Protein AF-A0A4P2TF14-F1 (afdb_monomer_lite)

Secondary structure (DSSP, 8-state):
--SHHHHHHHHHGGG----HHHHHHHHHTS-GGGTSS----GGGTTTTTTTSPP-

Foldseek 3Di:
DPDVVVVVVVVCVVVDDDDPVNVVVVVVVDDVVVVPDDPPPVVCVPVPPVPDDDD

Organism: NCBI:txid193079

Radius of gyration: 17.6 Å; chains: 1; bounding box: 40×29×33 Å

Sequence (55 aa):
TTKIKNLDANIDSFKVKLTDDDLKEISSEIREEDVAGARQNTSFGPTNWNYAPRK

InterPro domains:
  IPR036812 NAD(P)-dependent oxidoreductase domain superfamily [G3DSA:3.20.20.100] (1-55)

Structure (mmCIF, N/CA/C/O backbone):
data_AF-A0A4P2TF14-F1
#
_entry.id   AF-A0A4P2TF14-F1
#
loop_
_atom_site.group_PDB
_atom_site.id
_atom_site.type_symbol
_atom_site.label_atom_id
_atom_site.label_alt_id
_atom_site.label_comp_id
_atom_site.label_asym_id
_atom_site.label_entity_id
_atom_site.label_seq_id
_atom_site.pdbx_PDB_ins_code
_atom_site.Cartn_x
_atom_site.Cartn_y
_atom_site.Cartn_z
_atom_site.occupancy
_atom_site.B_iso_or_equiv
_atom_site.auth_seq_id
_atom_site.auth_comp_id
_atom_site.auth_asym_id
_atom_site.auth_atom_id
_atom_site.pdbx_PDB_model_num
ATOM 1 N N . THR A 1 1 ? 3.085 -4.135 -14.961 1.00 64.75 1 THR A N 1
ATOM 2 C CA . THR A 1 1 ? 2.852 -5.580 -14.749 1.00 64.75 1 THR A CA 1
ATOM 3 C C . THR A 1 1 ? 2.816 -6.272 -16.101 1.00 64.75 1 THR A C 1
ATOM 5 O O . THR A 1 1 ? 2.213 -5.718 -17.005 1.00 64.75 1 THR A O 1
ATOM 8 N N . THR A 1 2 ? 3.494 -7.409 -16.283 1.00 78.31 2 THR A N 1
ATOM 9 C CA . THR A 1 2 ? 3.526 -8.150 -17.568 1.00 78.31 2 THR A CA 1
ATOM 10 C C . THR A 1 2 ? 2.805 -9.500 -17.505 1.00 78.31 2 THR A C 1
ATOM 12 O O . THR A 1 2 ? 2.739 -10.211 -18.501 1.00 78.31 2 THR A O 1
ATOM 15 N N . LYS A 1 3 ? 2.269 -9.873 -16.334 1.00 94.94 3 LYS A N 1
ATOM 16 C CA . LYS A 1 3 ? 1.579 -11.148 -16.090 1.00 94.94 3 LYS A CA 1
ATOM 17 C C . LYS A 1 3 ? 0.116 -10.866 -15.754 1.00 94.94 3 LYS A C 1
ATOM 19 O O . LYS A 1 3 ? -0.137 -10.062 -14.862 1.00 94.94 3 LYS A O 1
ATOM 24 N N . ILE A 1 4 ? -0.817 -11.560 -16.409 1.00 86.88 4 ILE A N 1
ATOM 25 C CA . ILE A 1 4 ? -2.272 -11.366 -16.227 1.00 86.88 4 ILE A CA 1
ATOM 26 C C . ILE A 1 4 ? -2.675 -11.523 -14.754 1.00 86.88 4 ILE A C 1
ATOM 28 O O . ILE A 1 4 ? -3.254 -10.612 -14.187 1.00 86.88 4 ILE A O 1
ATOM 32 N N . LYS A 1 5 ? -2.200 -12.571 -14.071 1.00 89.00 5 LYS A N 1
ATOM 33 C CA . LYS A 1 5 ? -2.447 -12.771 -12.630 1.00 89.00 5 LYS A CA 1
ATOM 34 C C . LYS A 1 5 ? -2.029 -11.596 -11.729 1.00 89.00 5 LYS A C 1
ATOM 36 O O . LYS A 1 5 ? -2.627 -11.368 -10.687 1.00 89.00 5 LYS A O 1
ATOM 41 N N . ASN A 1 6 ? -0.988 -10.855 -12.118 1.00 89.38 6 ASN A N 1
ATOM 42 C CA . ASN A 1 6 ? -0.533 -9.681 -11.375 1.00 89.38 6 ASN A CA 1
ATOM 43 C C . ASN A 1 6 ? -1.399 -8.455 -11.708 1.00 89.38 6 ASN A C 1
ATOM 45 O O . ASN A 1 6 ? -1.472 -7.530 -10.910 1.00 89.38 6 ASN A O 1
ATOM 49 N N . LEU A 1 7 ? 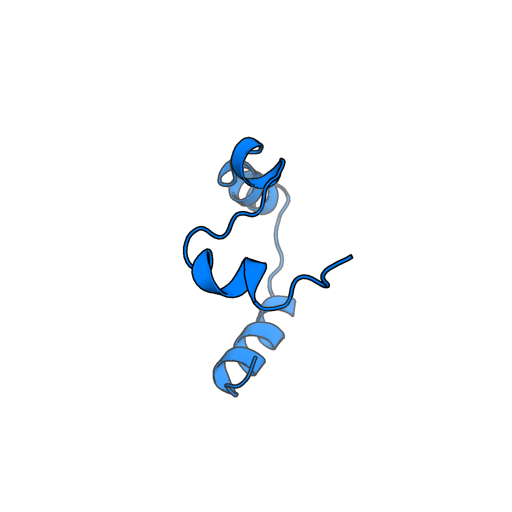-2.002 -8.410 -12.899 1.00 89.88 7 LEU A N 1
ATOM 50 C CA . LEU A 1 7 ? -2.992 -7.394 -13.243 1.00 89.88 7 LEU A CA 1
ATOM 51 C C . LEU A 1 7 ? -4.279 -7.616 -12.441 1.00 89.88 7 LEU A C 1
ATOM 53 O O . LEU A 1 7 ? -4.745 -6.671 -11.817 1.00 89.88 7 LEU A O 1
ATOM 57 N N . ASP A 1 8 ? -4.778 -8.850 -12.381 1.00 90.94 8 ASP A N 1
ATOM 58 C CA . ASP A 1 8 ? -5.984 -9.192 -11.615 1.00 90.94 8 ASP A CA 1
ATOM 59 C C . ASP A 1 8 ? -5.804 -8.880 -10.122 1.00 90.94 8 ASP A C 1
ATOM 61 O O . ASP A 1 8 ? -6.625 -8.186 -9.531 1.00 90.94 8 ASP A O 1
ATOM 65 N N . ALA A 1 9 ? -4.665 -9.268 -9.537 1.00 91.69 9 ALA A N 1
ATOM 66 C CA . ALA A 1 9 ? -4.347 -8.950 -8.143 1.00 91.69 9 ALA A CA 1
ATOM 67 C C . ALA A 1 9 ? -4.275 -7.433 -7.868 1.00 91.69 9 ALA A C 1
ATOM 69 O O . ALA A 1 9 ? -4.715 -6.970 -6.817 1.00 91.69 9 ALA A O 1
ATOM 70 N N . ASN A 1 10 ? -3.756 -6.643 -8.817 1.00 89.56 10 ASN A N 1
ATOM 71 C CA . ASN A 1 10 ? -3.741 -5.183 -8.703 1.00 89.56 10 ASN A CA 1
ATOM 72 C C . ASN A 1 10 ? -5.141 -4.568 -8.855 1.00 89.56 10 ASN A C 1
ATOM 74 O O . ASN A 1 10 ? -5.382 -3.491 -8.325 1.00 89.56 10 ASN A O 1
ATOM 78 N N . ILE A 1 11 ? -6.047 -5.204 -9.601 1.00 91.81 11 ILE A N 1
ATOM 79 C CA . ILE A 1 11 ? -7.443 -4.760 -9.719 1.00 91.81 11 ILE A CA 1
ATOM 80 C C . ILE A 1 11 ? -8.207 -5.091 -8.432 1.00 91.81 11 ILE A C 1
ATOM 82 O O . ILE A 1 11 ? -8.987 -4.276 -7.941 1.00 91.81 11 ILE A O 1
ATOM 86 N N . ASP A 1 12 ? -7.964 -6.261 -7.851 1.00 91.19 12 ASP A N 1
ATOM 87 C CA . ASP A 1 12 ? -8.615 -6.673 -6.610 1.00 91.19 12 ASP A CA 1
ATOM 88 C C . ASP A 1 12 ? -8.158 -5.862 -5.389 1.00 91.19 12 ASP A C 1
ATOM 90 O O . ASP A 1 12 ? -8.933 -5.720 -4.441 1.00 91.19 12 ASP A O 1
ATOM 94 N N . SER A 1 13 ? -6.971 -5.244 -5.417 1.00 88.31 13 SER A N 1
ATOM 95 C CA . SER A 1 13 ? -6.509 -4.379 -4.321 1.00 88.31 13 SER A CA 1
ATOM 96 C C . SER A 1 13 ? -7.398 -3.147 -4.105 1.00 88.31 13 SER A C 1
ATOM 98 O O . SER A 1 13 ? -7.513 -2.675 -2.977 1.00 88.31 13 SER A O 1
ATOM 100 N N . PHE A 1 14 ? -8.119 -2.678 -5.131 1.00 88.31 14 PHE A N 1
ATOM 101 C CA . PHE A 1 14 ? -9.088 -1.581 -4.998 1.00 88.31 14 PHE A CA 1
ATOM 102 C C . PHE A 1 14 ? -10.301 -1.935 -4.127 1.00 88.31 14 PHE A C 1
ATOM 104 O O . PHE A 1 14 ? -11.034 -1.043 -3.700 1.00 88.31 14 PHE A O 1
ATOM 111 N N . LYS A 1 15 ? -10.547 -3.225 -3.871 1.00 90.88 15 LYS A N 1
ATOM 112 C CA . LYS A 1 15 ? -11.651 -3.688 -3.018 1.00 90.88 15 LYS A CA 1
ATOM 113 C C . LYS A 1 15 ? -11.278 -3.700 -1.535 1.00 90.88 15 LYS A C 1
ATOM 115 O O . LYS A 1 15 ? -12.167 -3.831 -0.693 1.00 90.88 15 LYS A O 1
ATOM 120 N N . VAL A 1 16 ? -9.990 -3.583 -1.212 1.00 89.06 16 VAL A N 1
ATOM 121 C CA . VAL A 1 16 ? -9.499 -3.571 0.167 1.00 89.06 16 VAL A CA 1
ATOM 122 C C . VAL A 1 16 ? -9.877 -2.244 0.819 1.00 89.06 16 VAL A C 1
ATOM 124 O O . VAL A 1 16 ? -9.611 -1.173 0.278 1.00 89.06 16 VAL A O 1
ATOM 127 N N . LYS A 1 17 ? -10.502 -2.315 1.996 1.00 90.06 17 LYS A N 1
ATOM 128 C CA . LYS A 1 17 ? -10.758 -1.154 2.850 1.00 90.06 17 LYS A CA 1
ATOM 129 C C . LYS A 1 17 ? -9.801 -1.220 4.025 1.00 90.06 17 LYS A C 1
ATOM 131 O O . LYS A 1 17 ? -9.854 -2.184 4.779 1.00 90.06 17 LYS A O 1
ATOM 136 N N . LEU A 1 18 ? -8.948 -0.213 4.142 1.00 89.25 18 LEU A N 1
ATOM 137 C CA . LEU A 1 18 ? -8.040 -0.058 5.270 1.00 89.25 18 LEU A CA 1
ATOM 138 C C . LEU A 1 18 ? -8.696 0.854 6.301 1.00 89.25 18 LEU A C 1
ATOM 140 O O . LEU A 1 18 ? -9.270 1.887 5.944 1.00 89.25 18 LEU A O 1
ATOM 144 N N . THR A 1 19 ? -8.641 0.442 7.557 1.00 92.25 19 THR A N 1
ATOM 145 C CA . THR A 1 19 ? -9.029 1.264 8.702 1.00 92.25 19 THR A CA 1
ATOM 146 C C . THR A 1 19 ? -7.855 2.133 9.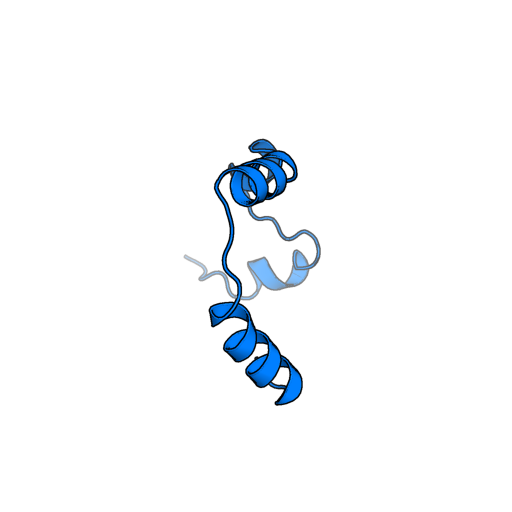153 1.00 92.25 19 THR A C 1
ATOM 148 O O . THR A 1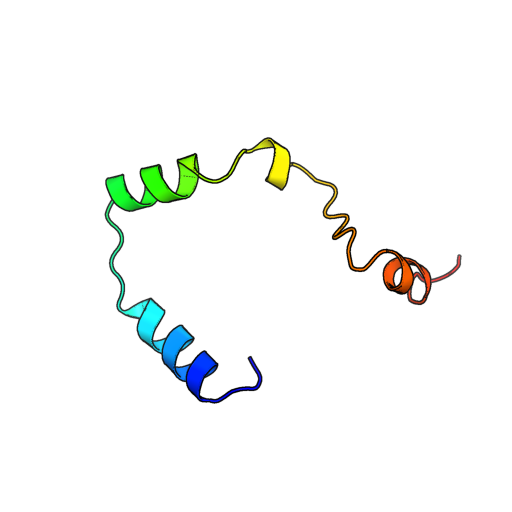 19 ? -6.714 1.928 8.733 1.00 92.25 19 THR A O 1
ATOM 151 N N . ASP A 1 20 ? -8.117 3.109 10.021 1.00 89.25 20 ASP A N 1
ATOM 152 C CA . ASP A 1 20 ? -7.067 3.991 10.545 1.00 89.25 20 ASP A CA 1
ATOM 153 C C . ASP A 1 20 ? -5.994 3.226 11.335 1.00 89.25 20 ASP A C 1
ATOM 155 O O . ASP A 1 20 ? -4.836 3.641 11.362 1.00 89.25 20 ASP A O 1
ATOM 159 N N . ASP A 1 21 ? -6.361 2.104 11.957 1.00 88.94 21 ASP A N 1
ATOM 160 C CA . ASP A 1 21 ? -5.422 1.259 12.693 1.00 88.94 21 ASP A CA 1
ATOM 161 C C . ASP A 1 21 ? -4.567 0.409 11.739 1.00 88.94 21 ASP A C 1
ATOM 163 O O . ASP A 1 21 ? -3.351 0.351 11.925 1.00 88.94 21 ASP A O 1
ATOM 167 N N . ASP A 1 22 ? -5.147 -0.117 10.651 1.00 88.38 22 ASP A N 1
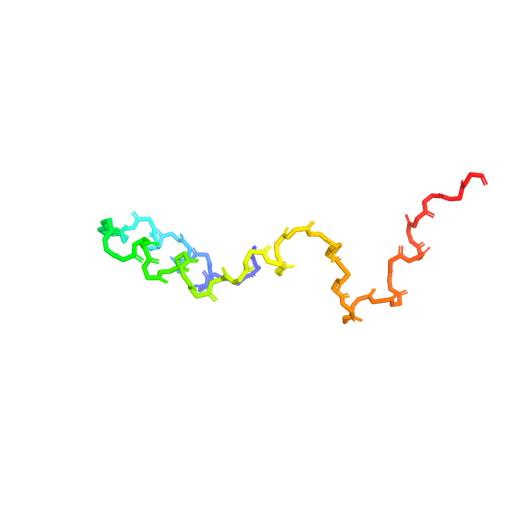ATOM 168 C CA . ASP A 1 22 ? -4.386 -0.819 9.601 1.00 88.38 22 ASP A CA 1
ATOM 169 C C . ASP A 1 22 ? -3.350 0.113 8.949 1.00 88.38 22 ASP A C 1
ATOM 171 O O . ASP A 1 22 ? -2.213 -0.274 8.678 1.00 88.38 22 ASP A O 1
ATOM 175 N N . LEU A 1 23 ? -3.724 1.375 8.706 1.00 86.94 23 LEU A N 1
ATOM 176 C CA . LEU A 1 23 ? -2.817 2.376 8.140 1.00 86.94 23 LEU A CA 1
ATOM 177 C C . LEU A 1 23 ? -1.666 2.712 9.094 1.00 86.94 23 LEU A C 1
ATOM 179 O O . LEU A 1 23 ? -0.531 2.864 8.638 1.00 86.94 23 LEU A O 1
ATOM 183 N N . LYS A 1 24 ? -1.937 2.807 10.402 1.00 87.19 24 LYS A N 1
ATOM 184 C CA . LYS A 1 24 ? -0.898 3.034 11.417 1.00 87.19 24 LYS A CA 1
ATOM 185 C C . LYS A 1 24 ? 0.075 1.867 11.481 1.00 87.19 24 LYS A C 1
ATOM 187 O O . LYS A 1 24 ? 1.278 2.116 11.447 1.00 87.19 24 LYS A O 1
ATOM 192 N N . GLU A 1 25 ? -0.425 0.635 11.506 1.00 88.31 25 GLU A N 1
ATOM 193 C CA . GLU A 1 25 ? 0.408 -0.571 11.519 1.00 88.31 25 GLU A CA 1
ATOM 194 C C . GLU A 1 25 ? 1.334 -0.606 10.296 1.00 88.31 25 GLU A C 1
ATOM 196 O O . GLU A 1 25 ? 2.557 -0.636 10.448 1.00 88.31 25 GLU A O 1
ATOM 201 N N . ILE A 1 26 ? 0.773 -0.457 9.090 1.00 87.44 26 ILE A N 1
ATOM 202 C CA . ILE A 1 26 ? 1.544 -0.450 7.835 1.00 87.44 26 ILE A CA 1
ATOM 203 C C . ILE A 1 26 ? 2.582 0.680 7.821 1.00 87.44 26 ILE A C 1
ATOM 205 O O . ILE A 1 26 ? 3.703 0.484 7.351 1.00 87.44 26 ILE A O 1
ATOM 209 N N . SER A 1 27 ? 2.225 1.865 8.323 1.00 81.69 27 SER A N 1
ATOM 210 C CA . SER A 1 27 ? 3.144 3.007 8.361 1.00 81.69 27 SER A CA 1
ATOM 211 C C . SER A 1 27 ? 4.285 2.820 9.361 1.00 81.69 27 SER A C 1
ATOM 213 O O . SER A 1 27 ? 5.397 3.260 9.090 1.00 81.6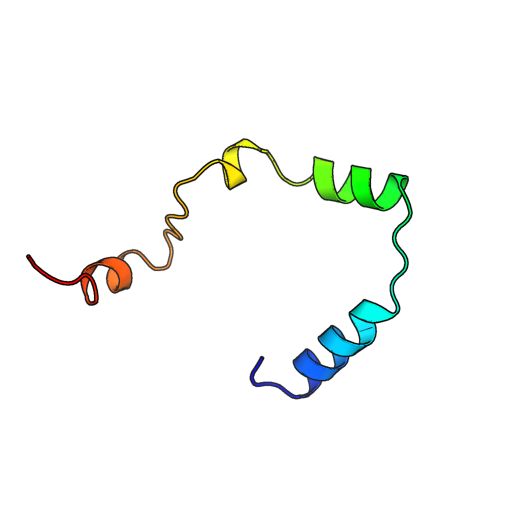9 27 SER A O 1
ATOM 215 N N . SER A 1 28 ? 4.031 2.137 10.481 1.00 82.38 28 SER A N 1
ATOM 216 C CA . SER A 1 28 ? 5.024 1.906 11.534 1.00 82.38 28 SER A CA 1
ATOM 217 C C . SER A 1 28 ? 6.088 0.875 11.154 1.00 82.38 28 SER A C 1
ATOM 219 O O . SER A 1 28 ? 7.194 0.914 11.688 1.00 82.38 28 SER A O 1
ATOM 221 N N . GLU A 1 29 ? 5.775 -0.007 10.202 1.00 83.19 29 GLU A N 1
ATOM 222 C CA . GLU A 1 29 ? 6.696 -1.035 9.708 1.00 83.19 29 GLU A CA 1
ATOM 223 C C . GLU A 1 29 ? 7.776 -0.455 8.774 1.00 83.19 29 GLU A C 1
ATOM 225 O O . GLU A 1 29 ? 8.832 -1.056 8.568 1.00 83.19 29 GLU A O 1
ATOM 230 N N . ILE A 1 30 ? 7.540 0.733 8.206 1.00 77.88 30 ILE A N 1
ATOM 231 C CA . ILE A 1 30 ? 8.490 1.414 7.324 1.00 77.88 30 ILE A CA 1
ATOM 232 C C . ILE A 1 30 ? 9.248 2.460 8.139 1.00 77.88 30 ILE A C 1
ATOM 234 O O . ILE A 1 30 ? 8.705 3.493 8.521 1.00 77.88 30 ILE A O 1
ATOM 238 N N . ARG A 1 31 ? 10.538 2.212 8.362 1.00 68.69 31 ARG A N 1
ATOM 239 C CA . ARG A 1 31 ? 11.433 3.164 9.022 1.00 68.69 31 ARG A CA 1
ATOM 240 C C . ARG A 1 31 ? 11.629 4.401 8.137 1.00 68.69 31 ARG A C 1
ATOM 242 O O . ARG A 1 31 ? 11.957 4.274 6.958 1.00 68.69 31 ARG A O 1
ATOM 249 N N . GLU A 1 32 ? 11.439 5.600 8.685 1.00 65.69 32 GLU A N 1
ATOM 250 C CA . GLU A 1 32 ? 11.512 6.868 7.934 1.00 65.69 32 GLU A CA 1
ATOM 251 C C . GLU A 1 32 ? 12.888 7.079 7.267 1.00 65.69 32 GLU A C 1
ATOM 253 O O . GLU A 1 32 ? 12.989 7.621 6.161 1.00 65.69 32 GLU A O 1
ATOM 258 N N . GLU A 1 33 ? 13.950 6.573 7.893 1.00 64.50 33 GLU A N 1
ATOM 259 C CA . GLU A 1 33 ? 15.324 6.566 7.390 1.00 64.50 33 GLU A CA 1
ATOM 260 C C . GLU A 1 33 ? 15.524 5.745 6.104 1.00 64.50 33 GLU A C 1
ATOM 262 O O . GLU A 1 33 ? 16.411 6.077 5.316 1.00 64.50 33 GLU A O 1
ATOM 267 N N . ASP A 1 34 ? 14.681 4.742 5.835 1.00 60.06 34 ASP A N 1
ATOM 268 C CA . ASP A 1 34 ? 14.723 3.954 4.593 1.00 60.06 34 ASP A CA 1
ATOM 269 C C . ASP A 1 34 ? 14.083 4.714 3.412 1.00 60.06 34 ASP A C 1
ATOM 271 O O . ASP A 1 34 ? 14.264 4.360 2.240 1.00 60.06 34 ASP A O 1
ATOM 275 N N . VAL A 1 35 ? 13.345 5.792 3.704 1.00 63.12 35 VAL A N 1
ATOM 276 C CA . VAL A 1 35 ? 12.579 6.587 2.730 1.00 63.12 35 VAL A CA 1
ATOM 277 C C . VAL A 1 35 ? 13.172 7.981 2.494 1.00 63.12 35 VAL A C 1
ATOM 279 O O . VAL A 1 35 ? 12.895 8.587 1.456 1.00 63.12 35 VAL A O 1
ATOM 282 N N . ALA A 1 36 ? 14.042 8.459 3.392 1.00 64.56 36 ALA A N 1
ATOM 283 C CA . ALA A 1 36 ? 14.675 9.785 3.365 1.00 64.56 36 ALA A CA 1
ATOM 284 C C . ALA A 1 36 ? 15.709 10.015 2.229 1.00 64.56 36 ALA A C 1
ATOM 286 O O . ALA A 1 36 ? 16.253 11.112 2.097 1.00 64.56 36 ALA A O 1
ATOM 287 N N . GLY A 1 37 ? 15.937 9.026 1.353 1.00 64.25 37 GLY A N 1
ATOM 288 C CA . GLY A 1 37 ? 16.882 9.090 0.225 1.00 64.25 37 GLY A CA 1
ATOM 289 C C . GLY A 1 37 ? 18.337 8.835 0.655 1.00 64.25 37 GLY A C 1
ATOM 290 O O . GLY A 1 37 ? 18.731 9.136 1.768 1.00 64.25 37 GLY A O 1
ATOM 291 N N . ALA A 1 38 ? 19.235 8.276 -0.157 1.00 59.06 38 ALA A N 1
ATOM 292 C CA . ALA A 1 38 ? 19.199 7.930 -1.570 1.00 59.06 38 ALA A CA 1
ATOM 293 C C . ALA A 1 38 ? 18.608 6.536 -1.837 1.00 59.06 38 ALA A C 1
ATOM 295 O O . ALA A 1 38 ? 19.003 5.554 -1.217 1.00 59.06 38 ALA A O 1
ATOM 296 N N . ARG A 1 39 ? 17.757 6.420 -2.867 1.00 61.81 39 ARG A N 1
ATOM 297 C CA . ARG A 1 39 ? 17.356 5.126 -3.447 1.00 61.81 39 ARG A CA 1
ATOM 298 C C . ARG A 1 39 ? 18.512 4.526 -4.251 1.00 61.81 39 ARG A C 1
ATOM 300 O O . ARG A 1 39 ? 18.411 4.326 -5.460 1.00 61.81 39 ARG A O 1
ATOM 307 N N . GLN A 1 40 ? 19.640 4.268 -3.603 1.00 57.78 40 GLN A N 1
ATOM 308 C CA . GLN A 1 40 ? 20.632 3.357 -4.150 1.00 57.78 40 GLN A CA 1
ATOM 309 C C . GLN A 1 40 ? 20.038 1.967 -3.965 1.00 57.78 40 GLN A C 1
ATOM 311 O O . GLN A 1 40 ? 20.230 1.314 -2.947 1.00 57.78 40 GLN A O 1
ATOM 316 N N . ASN A 1 41 ? 19.250 1.538 -4.947 1.00 55.47 41 ASN A N 1
ATOM 317 C CA . ASN A 1 41 ? 18.905 0.138 -5.097 1.00 55.47 41 ASN A CA 1
ATOM 318 C C . ASN A 1 41 ? 20.242 -0.564 -5.382 1.00 55.47 41 ASN A C 1
ATOM 320 O O . ASN A 1 41 ? 20.689 -0.609 -6.527 1.00 55.47 41 ASN A O 1
ATOM 324 N N . THR A 1 42 ? 20.962 -0.972 -4.334 1.00 55.22 42 THR A N 1
ATOM 325 C CA . THR A 1 42 ? 22.359 -1.441 -4.410 1.00 55.22 42 THR A CA 1
ATOM 326 C C . THR A 1 42 ? 22.501 -2.652 -5.335 1.00 55.22 42 THR A C 1
ATOM 328 O O . THR A 1 42 ? 23.566 -2.879 -5.903 1.00 55.22 42 THR A O 1
ATOM 331 N N . SER A 1 43 ? 21.396 -3.361 -5.585 1.00 57.34 43 SER A N 1
ATOM 332 C CA . SER A 1 43 ? 21.277 -4.444 -6.565 1.00 57.34 43 SER A CA 1
ATOM 333 C C . SER A 1 43 ? 21.431 -3.994 -8.034 1.00 57.34 43 SER A C 1
ATOM 335 O O . SER A 1 43 ? 21.846 -4.792 -8.870 1.00 57.34 43 SER A O 1
ATOM 337 N N . PHE A 1 44 ? 21.184 -2.717 -8.357 1.00 55.16 44 PHE A N 1
ATOM 338 C CA . PHE A 1 44 ? 21.313 -2.128 -9.704 1.00 55.16 44 PHE A CA 1
ATOM 339 C C . PHE A 1 44 ? 22.538 -1.208 -9.865 1.00 55.16 44 PHE A C 1
ATOM 341 O O . PHE A 1 44 ? 22.636 -0.459 -10.841 1.00 55.16 44 PHE A O 1
ATOM 348 N N . GLY A 1 45 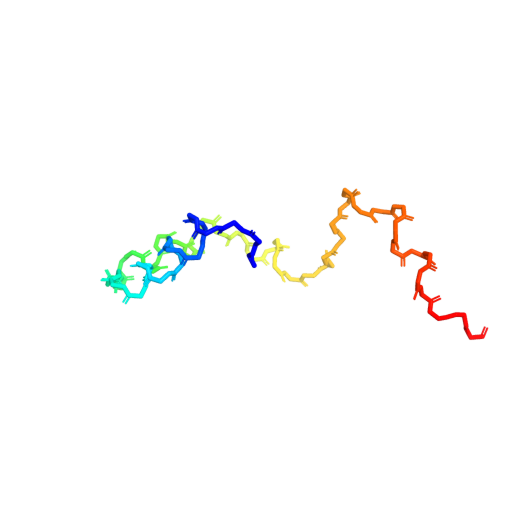? 23.504 -1.273 -8.942 1.00 56.16 45 GLY A N 1
ATOM 349 C CA . GLY A 1 45 ? 24.754 -0.502 -9.009 1.00 56.16 45 GLY A CA 1
ATOM 350 C C . GLY A 1 45 ? 25.445 -0.494 -10.391 1.00 56.16 45 GLY A C 1
ATOM 351 O O . GLY A 1 45 ? 25.867 0.576 -10.834 1.00 56.16 45 GLY A O 1
ATOM 352 N N . PRO A 1 46 ? 25.502 -1.619 -11.137 1.00 59.12 46 PRO A N 1
ATOM 353 C CA . PRO A 1 46 ? 26.150 -1.660 -12.452 1.00 59.12 46 PRO A CA 1
ATOM 354 C C . PRO A 1 46 ? 25.372 -0.986 -13.598 1.00 59.12 46 PRO A C 1
ATOM 356 O O . PRO A 1 46 ? 25.961 -0.684 -14.631 1.00 59.12 46 PRO A O 1
ATOM 359 N N . THR A 1 47 ? 24.062 -0.752 -13.476 1.00 57.34 47 THR A N 1
ATOM 360 C CA . THR A 1 47 ? 23.242 -0.157 -14.557 1.00 57.34 47 THR A CA 1
ATOM 361 C C . THR A 1 47 ? 23.033 1.345 -14.407 1.00 57.34 47 THR A C 1
ATOM 363 O O . THR A 1 47 ? 22.671 2.006 -15.378 1.00 57.34 47 THR A O 1
ATOM 366 N N . ASN A 1 48 ? 23.305 1.900 -13.225 1.00 54.81 48 ASN A N 1
ATOM 367 C CA . ASN A 1 48 ? 23.038 3.309 -12.928 1.00 54.81 48 ASN A CA 1
ATOM 368 C C . ASN A 1 48 ? 23.948 4.285 -13.697 1.00 54.81 48 ASN A C 1
ATOM 370 O O . ASN A 1 48 ? 23.538 5.409 -13.971 1.00 54.81 48 ASN A O 1
ATOM 374 N N . TRP A 1 49 ? 25.159 3.869 -14.082 1.00 58.31 49 TRP A N 1
ATOM 375 C CA . TRP A 1 49 ? 26.120 4.721 -14.800 1.00 58.31 49 TRP A CA 1
ATOM 376 C C . TRP A 1 49 ? 26.076 4.558 -16.325 1.00 58.31 49 TRP A C 1
ATOM 378 O O . TRP A 1 49 ? 26.522 5.446 -17.045 1.00 58.31 49 TRP A O 1
ATOM 388 N N . ASN A 1 50 ? 25.517 3.452 -16.827 1.00 60.16 50 ASN A N 1
ATOM 389 C CA . ASN A 1 50 ? 25.488 3.140 -18.261 1.00 60.16 50 ASN A CA 1
ATOM 390 C C . ASN A 1 50 ? 24.555 4.058 -19.071 1.00 60.16 50 ASN A C 1
ATOM 392 O O . ASN A 1 50 ? 24.771 4.249 -20.264 1.00 60.16 50 ASN A O 1
ATOM 396 N N . TYR A 1 51 ? 23.550 4.654 -18.422 1.00 62.62 51 TYR A N 1
ATOM 397 C CA . TYR A 1 51 ? 22.560 5.536 -19.055 1.00 62.62 51 TYR A CA 1
ATOM 398 C C . TYR A 1 51 ? 22.555 6.957 -18.479 1.00 62.62 51 TYR A C 1
ATOM 400 O O . TYR A 1 51 ? 21.675 7.753 -18.805 1.00 62.62 51 TYR A O 1
ATOM 408 N N . ALA A 1 52 ? 23.524 7.289 -17.621 1.00 56.88 52 ALA A N 1
ATOM 409 C CA . ALA A 1 52 ? 23.692 8.655 -17.153 1.00 56.88 52 ALA A CA 1
ATOM 410 C C . ALA A 1 52 ? 24.218 9.509 -18.323 1.00 56.88 52 ALA A C 1
ATOM 412 O O . ALA A 1 52 ? 25.265 9.173 -18.888 1.00 56.88 52 ALA A O 1
ATOM 413 N N . PRO A 1 53 ? 23.525 10.591 -18.725 1.00 57.91 53 PRO A N 1
ATOM 414 C CA . PRO A 1 53 ? 24.025 11.452 -19.785 1.00 57.91 53 PRO A CA 1
ATOM 415 C C . PRO A 1 53 ? 25.363 12.059 -19.346 1.00 57.91 53 PRO A C 1
ATOM 417 O O . PRO A 1 53 ? 25.446 12.711 -18.303 1.00 57.91 53 PRO A O 1
ATOM 420 N N . ARG A 1 54 ? 26.421 11.826 -20.133 1.00 54.91 54 ARG A N 1
ATOM 421 C CA . ARG A 1 54 ? 27.696 12.530 -19.952 1.00 54.91 54 ARG A CA 1
ATOM 422 C C . ARG A 1 54 ? 27.481 14.001 -20.316 1.00 54.91 54 ARG A C 1
ATOM 424 O O . ARG A 1 54 ? 26.929 14.280 -21.378 1.00 54.91 54 ARG A O 1
ATOM 431 N N . LYS A 1 55 ? 27.885 14.906 -19.424 1.00 44.19 55 LYS A N 1
ATOM 432 C CA . LYS A 1 55 ? 28.126 16.309 -19.781 1.00 44.19 55 LYS A CA 1
ATOM 433 C C . LYS A 1 55 ? 29.399 16.423 -20.607 1.00 44.19 55 LYS A C 1
ATOM 435 O O . LYS A 1 55 ? 30.321 15.616 -20.348 1.00 44.19 55 LYS A O 1
#

pLDDT: mean 74.42, std 15.04, range [44.19, 94.94]